Protein AF-A0A2E8KD13-F1 (afdb_monomer_lite)

Sequence (105 aa):
MGVNQWIFQRISNLIIVIFGIWLLVFLASPGVINFEVLQDLKADTASVIFFSVTLTLAGLNSILAGWQIAGDYAEKFSLNQKFLVSITAIISLSYIAFGSYLLFF

Foldseek 3Di:
DVVVLVVLLVVLVVLLVVVVVVVVCVVVPPDDPDPVVVVVLLVDPVSLVSQLVNLLSVLVNQLSVQLVCLVVPCVVPVHDSVVSSVVSNVVSVVSSVVSNVVSND

Secondary structure (DSSP, 8-state):
-HHHHHHHHHHHHHHHHHHHHHHHHHHHSSS---HHHHHHHHH-HHHHHHHHHHHHHHHHHHHHHHHHHHHHHTTTTT--HHHHHHHHHHHHHHHHHHHHHHHH-

Structure (mmCIF, N/CA/C/O backbone):
data_AF-A0A2E8KD13-F1
#
_entry.id   AF-A0A2E8KD13-F1
#
loop_
_atom_site.group_PDB
_atom_site.id
_atom_site.type_symbol
_atom_site.label_atom_id
_atom_site.label_alt_id
_atom_site.label_comp_id
_atom_site.label_asym_id
_atom_site.label_entity_id
_atom_site.label_seq_id
_atom_site.pdbx_PDB_ins_code
_atom_site.Cartn_x
_atom_site.Cartn_y
_atom_site.Cartn_z
_atom_site.occupancy
_atom_site.B_iso_or_equiv
_atom_site.auth_seq_id
_atom_site.auth_comp_id
_atom_site.auth_asym_id
_atom_site.auth_atom_id
_atom_site.pdbx_PDB_model_num
ATOM 1 N N . MET A 1 1 ? -21.187 8.219 6.334 1.00 67.00 1 MET A N 1
ATOM 2 C CA . MET A 1 1 ? -19.746 8.049 6.643 1.00 67.00 1 MET A CA 1
ATOM 3 C C . MET A 1 1 ? -19.227 6.646 6.320 1.00 67.00 1 MET A C 1
ATOM 5 O O . MET A 1 1 ? -18.254 6.569 5.584 1.00 67.00 1 MET A O 1
ATOM 9 N N . GLY A 1 2 ? -19.879 5.554 6.750 1.00 85.81 2 GLY A N 1
ATOM 10 C CA . GLY A 1 2 ? -19.409 4.184 6.452 1.00 85.81 2 GLY A CA 1
ATOM 11 C C . GLY A 1 2 ? -19.399 3.781 4.966 1.00 85.81 2 GLY A C 1
ATOM 12 O O . GLY A 1 2 ? -18.501 3.066 4.539 1.00 85.81 2 GLY A O 1
ATOM 13 N N . VAL A 1 3 ? -20.329 4.289 4.146 1.00 93.44 3 VAL A N 1
ATOM 14 C CA . VAL A 1 3 ? -20.388 3.960 2.704 1.00 93.44 3 VAL A CA 1
ATOM 15 C C . VAL A 1 3 ? -19.126 4.407 1.957 1.00 93.44 3 VAL A C 1
ATOM 17 O O . VAL A 1 3 ? -18.573 3.633 1.186 1.00 93.44 3 VAL A O 1
ATOM 20 N N . ASN A 1 4 ? -18.611 5.611 2.225 1.00 94.75 4 ASN A N 1
ATOM 21 C CA . ASN A 1 4 ? -17.398 6.113 1.564 1.00 94.75 4 ASN A CA 1
ATOM 22 C C . ASN A 1 4 ? -16.162 5.288 1.943 1.00 94.75 4 ASN A C 1
ATOM 24 O O . ASN A 1 4 ? -15.339 4.979 1.086 1.00 94.75 4 ASN A O 1
ATOM 28 N N . GLN A 1 5 ? -16.058 4.899 3.217 1.00 95.69 5 GLN A N 1
ATOM 29 C CA . GLN A 1 5 ? -15.005 4.008 3.704 1.00 95.69 5 GLN A CA 1
ATOM 30 C C . GLN A 1 5 ? -15.093 2.642 3.018 1.00 95.69 5 GLN A C 1
ATOM 32 O O . GLN A 1 5 ? -14.094 2.133 2.522 1.00 95.69 5 GLN A O 1
ATOM 37 N N . TRP A 1 6 ? -16.299 2.085 2.910 1.00 95.69 6 TRP A N 1
ATOM 38 C CA . TRP A 1 6 ? -16.528 0.818 2.226 1.00 95.69 6 TRP A CA 1
ATOM 39 C C . TRP A 1 6 ? -16.146 0.879 0.739 1.00 95.69 6 TRP A C 1
ATOM 41 O O . TRP A 1 6 ? -15.421 0.003 0.267 1.00 95.69 6 TRP A O 1
ATOM 51 N N . ILE A 1 7 ? -16.561 1.929 0.014 1.00 97.69 7 ILE A N 1
ATOM 52 C CA . ILE A 1 7 ? -16.194 2.145 -1.398 1.00 97.69 7 ILE A CA 1
ATOM 53 C C . ILE A 1 7 ? -14.671 2.223 -1.540 1.00 97.69 7 ILE A C 1
ATOM 55 O O . ILE A 1 7 ? -14.095 1.524 -2.374 1.00 97.69 7 ILE A O 1
ATOM 59 N N . PHE A 1 8 ? -14.013 3.022 -0.696 1.00 97.62 8 PHE A N 1
ATOM 60 C CA . PHE A 1 8 ? -12.560 3.152 -0.696 1.00 97.62 8 PHE A CA 1
ATOM 61 C C . PHE A 1 8 ? -11.859 1.798 -0.506 1.00 97.62 8 PHE A C 1
ATOM 63 O O . PHE A 1 8 ? -10.930 1.485 -1.252 1.00 97.62 8 PHE A O 1
ATOM 70 N N . GLN A 1 9 ? -12.336 0.959 0.419 1.00 97.50 9 GLN A N 1
ATOM 71 C CA . GLN A 1 9 ? -11.786 -0.386 0.615 1.00 97.50 9 GLN A CA 1
ATOM 72 C C . GLN A 1 9 ? -11.998 -1.283 -0.605 1.00 97.50 9 GLN A C 1
ATOM 74 O O . GLN A 1 9 ? -11.095 -2.028 -0.969 1.00 97.50 9 GLN A O 1
ATOM 79 N N . ARG A 1 10 ? -13.168 -1.232 -1.261 1.00 98.06 10 ARG A N 1
ATOM 80 C CA . ARG A 1 10 ? -13.421 -2.045 -2.466 1.00 98.06 10 ARG A CA 1
ATOM 81 C C . ARG A 1 10 ? -12.460 -1.683 -3.598 1.00 98.06 10 ARG A C 1
ATOM 83 O O . ARG A 1 10 ? -11.880 -2.581 -4.201 1.00 98.06 10 ARG A O 1
ATOM 90 N N . ILE A 1 11 ? -12.261 -0.389 -3.839 1.00 97.94 11 ILE A N 1
ATOM 91 C CA . ILE A 1 11 ? -11.352 0.106 -4.882 1.00 97.94 11 ILE A CA 1
ATOM 92 C C . ILE A 1 11 ? -9.898 -0.231 -4.534 1.00 97.94 11 ILE A C 1
ATOM 94 O O . ILE A 1 11 ? -9.177 -0.775 -5.367 1.00 97.94 11 ILE A O 1
ATOM 98 N N . SER A 1 12 ? -9.482 0.027 -3.292 1.00 98.06 12 SER A N 1
ATOM 99 C CA . SER A 1 12 ? -8.119 -0.273 -2.838 1.00 98.06 12 SER A CA 1
ATOM 100 C C . SER A 1 12 ? -7.817 -1.766 -2.940 1.00 98.06 12 SER A C 1
ATOM 102 O O . SER A 1 12 ? -6.793 -2.149 -3.496 1.00 98.06 12 SER A O 1
ATOM 104 N N . ASN A 1 13 ? -8.736 -2.622 -2.486 1.00 98.00 13 ASN A N 1
ATOM 105 C CA . ASN A 1 13 ? -8.571 -4.072 -2.560 1.00 98.00 13 ASN A CA 1
ATOM 106 C C . ASN A 1 13 ? -8.494 -4.571 -4.005 1.00 98.00 13 ASN A C 1
ATOM 108 O O . ASN A 1 13 ? -7.693 -5.456 -4.283 1.00 98.00 13 ASN A O 1
ATOM 112 N N . LEU A 1 14 ? -9.281 -4.006 -4.927 1.00 98.31 14 LEU A N 1
ATOM 113 C CA . LEU A 1 14 ? -9.188 -4.351 -6.346 1.00 98.31 14 LEU A CA 1
ATOM 114 C C . LEU A 1 14 ? -7.780 -4.072 -6.889 1.00 98.31 14 LEU A C 1
ATOM 116 O O . LEU A 1 14 ? -7.187 -4.940 -7.523 1.00 98.31 14 LEU A O 1
ATOM 120 N N . ILE A 1 15 ? -7.224 -2.895 -6.596 1.00 98.12 15 ILE A N 1
ATOM 121 C CA . ILE A 1 15 ? -5.882 -2.508 -7.053 1.00 98.12 15 ILE A CA 1
ATOM 122 C C . ILE A 1 15 ? -4.801 -3.391 -6.412 1.00 98.12 15 ILE A C 1
ATOM 124 O O . ILE A 1 15 ? -3.904 -3.856 -7.110 1.00 98.12 15 ILE A O 1
ATOM 128 N N . ILE A 1 16 ? -4.922 -3.705 -5.118 1.00 98.06 16 ILE A N 1
ATOM 129 C CA . ILE A 1 16 ? -4.007 -4.620 -4.414 1.00 98.06 16 ILE A CA 1
ATOM 130 C C . ILE A 1 16 ? -4.049 -6.026 -5.029 1.00 98.06 16 ILE A C 1
ATOM 132 O O . ILE A 1 16 ? -3.004 -6.649 -5.203 1.00 98.06 16 ILE A O 1
ATOM 136 N N . VAL A 1 17 ? -5.234 -6.528 -5.391 1.00 98.38 17 VAL A N 1
ATOM 137 C CA . VAL A 1 17 ? -5.381 -7.831 -6.059 1.00 98.38 17 VAL A CA 1
ATOM 138 C C . VAL A 1 17 ? -4.748 -7.810 -7.448 1.00 98.38 17 VAL A C 1
ATOM 140 O O . VAL A 1 17 ? -4.023 -8.742 -7.787 1.00 98.38 17 VAL A O 1
ATOM 143 N N . ILE A 1 18 ? -4.964 -6.748 -8.231 1.00 98.25 18 ILE A N 1
ATOM 144 C CA . ILE A 1 18 ? -4.324 -6.582 -9.544 1.00 98.25 18 ILE A CA 1
ATOM 145 C C . ILE A 1 18 ? -2.799 -6.593 -9.396 1.00 98.25 18 ILE A C 1
ATOM 147 O O . ILE A 1 18 ? -2.127 -7.317 -10.126 1.00 98.25 18 ILE A O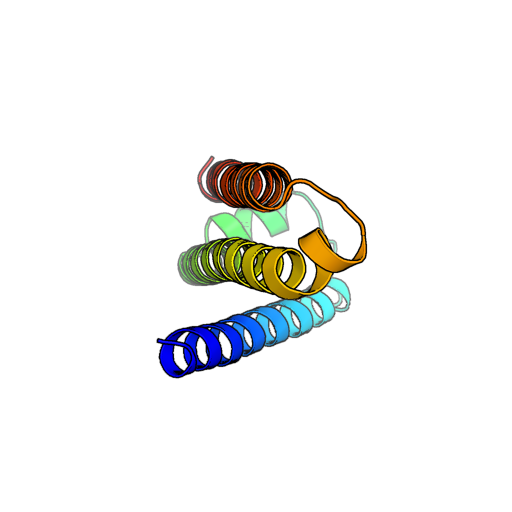 1
ATOM 151 N N . PHE A 1 19 ? -2.255 -5.859 -8.421 1.00 97.94 19 PHE A N 1
ATOM 152 C CA . PHE A 1 19 ? -0.825 -5.887 -8.118 1.00 97.94 19 PHE A CA 1
ATOM 153 C C . PHE A 1 19 ? -0.346 -7.282 -7.706 1.00 97.94 19 PHE A C 1
ATOM 155 O O . PHE A 1 19 ? 0.682 -7.735 -8.195 1.00 97.94 19 PHE A O 1
ATOM 162 N N . GLY A 1 20 ? -1.094 -7.989 -6.855 1.00 97.88 20 GLY A N 1
ATOM 163 C CA . GLY A 1 20 ? -0.761 -9.354 -6.448 1.00 97.88 20 GLY A CA 1
ATOM 164 C C . GLY A 1 20 ? -0.698 -10.320 -7.633 1.00 97.88 20 GLY A C 1
ATOM 165 O O . GLY A 1 20 ? 0.252 -11.088 -7.745 1.00 97.88 20 GLY A O 1
ATOM 166 N N . ILE A 1 21 ? -1.661 -10.244 -8.556 1.00 98.12 21 ILE A N 1
ATOM 167 C CA . ILE A 1 21 ? -1.658 -11.046 -9.788 1.00 98.12 21 ILE A CA 1
ATOM 168 C C . ILE A 1 21 ? -0.468 -10.667 -10.671 1.00 98.12 21 ILE A C 1
ATOM 170 O O . ILE A 1 21 ? 0.246 -11.555 -11.133 1.00 98.12 21 ILE A O 1
ATOM 174 N N . TRP A 1 22 ? -0.225 -9.370 -10.879 1.00 96.75 22 TRP A N 1
ATOM 175 C CA . TRP A 1 22 ? 0.926 -8.892 -11.645 1.00 96.75 22 TRP A CA 1
ATOM 176 C C . TRP A 1 22 ? 2.246 -9.396 -11.050 1.00 96.75 22 TRP A C 1
ATOM 178 O O . TRP A 1 22 ? 3.077 -9.920 -11.785 1.00 96.75 22 TRP A O 1
ATOM 188 N N . LEU A 1 23 ? 2.410 -9.324 -9.726 1.00 96.12 23 LEU A N 1
ATOM 189 C CA . LEU A 1 23 ? 3.608 -9.787 -9.030 1.00 96.12 23 LEU A CA 1
ATOM 190 C C . LEU A 1 23 ? 3.798 -11.297 -9.202 1.00 96.12 23 LEU A C 1
ATOM 192 O O . LEU A 1 23 ? 4.906 -11.743 -9.475 1.00 96.12 23 LEU A O 1
ATOM 196 N N . LEU A 1 24 ? 2.726 -12.086 -9.090 1.00 97.25 24 LEU A N 1
ATOM 197 C CA . LEU A 1 24 ? 2.786 -13.529 -9.332 1.00 97.25 24 LEU A CA 1
ATOM 198 C C . LEU A 1 24 ? 3.209 -13.846 -10.770 1.00 97.25 24 LEU A C 1
ATOM 200 O O . LEU A 1 24 ? 4.062 -14.705 -10.972 1.00 97.25 24 LEU A O 1
ATOM 204 N N . VAL A 1 25 ? 2.655 -13.140 -11.760 1.00 95.50 25 VAL A N 1
ATOM 205 C CA . VAL A 1 25 ? 3.044 -13.302 -13.168 1.00 95.50 25 VAL A CA 1
ATOM 206 C C . VAL A 1 25 ? 4.498 -12.888 -13.382 1.00 95.50 25 VAL A C 1
ATOM 208 O O . VAL A 1 25 ? 5.235 -13.616 -14.038 1.00 95.50 25 VAL A O 1
ATOM 211 N N . PHE A 1 26 ? 4.933 -11.766 -12.807 1.00 93.88 26 PHE A N 1
ATOM 212 C CA . PHE A 1 26 ? 6.313 -11.288 -12.888 1.00 93.88 26 PHE A CA 1
ATOM 213 C C . PHE A 1 26 ? 7.299 -12.312 -12.309 1.00 93.88 26 PHE A C 1
ATOM 215 O O . PHE A 1 26 ? 8.280 -12.653 -12.962 1.00 93.88 26 PHE A O 1
ATOM 222 N N . LEU A 1 27 ? 6.995 -12.873 -11.134 1.00 94.12 27 LEU A N 1
ATOM 223 C CA . LEU A 1 27 ? 7.815 -13.899 -10.480 1.00 94.12 27 LEU A CA 1
ATOM 224 C C . LEU A 1 27 ? 7.809 -15.247 -11.217 1.00 94.12 27 LEU A C 1
ATOM 226 O O . LEU A 1 27 ? 8.792 -15.980 -11.153 1.00 94.12 27 LEU A O 1
ATOM 230 N N . ALA A 1 28 ? 6.707 -15.592 -11.888 1.00 94.50 28 ALA A N 1
ATOM 231 C CA . ALA A 1 28 ? 6.573 -16.834 -12.648 1.00 94.50 28 ALA A CA 1
ATOM 232 C C . ALA A 1 28 ? 7.085 -16.727 -14.095 1.00 94.50 28 ALA A C 1
ATOM 234 O O . ALA A 1 28 ? 7.198 -17.746 -14.780 1.00 94.50 28 ALA A O 1
ATOM 235 N N . SER A 1 29 ? 7.354 -15.513 -14.582 1.00 91.69 29 SER A N 1
ATOM 236 C CA . SER A 1 29 ? 7.793 -15.289 -15.957 1.00 91.69 29 SER A CA 1
ATOM 237 C C . SER A 1 29 ? 9.210 -15.829 -16.169 1.00 91.69 29 SER A C 1
ATOM 239 O O . SER A 1 29 ? 10.072 -15.654 -15.307 1.00 91.69 29 SER A O 1
ATOM 241 N N . PRO A 1 30 ? 9.489 -16.475 -17.316 1.00 84.06 30 PRO A N 1
ATOM 242 C CA . PRO A 1 30 ? 10.830 -16.948 -17.625 1.00 84.06 30 PRO A CA 1
ATOM 243 C C . PRO A 1 30 ? 11.775 -15.749 -17.776 1.00 84.06 30 PRO A C 1
ATOM 245 O O . PRO A 1 30 ? 11.644 -14.951 -18.700 1.00 84.06 30 PRO A O 1
ATOM 248 N N . GLY A 1 31 ? 12.726 -15.620 -16.855 1.00 85.81 31 GLY A N 1
ATOM 249 C CA . GLY A 1 31 ? 13.689 -14.524 -16.823 1.00 85.81 31 GLY A CA 1
ATOM 250 C C . GLY A 1 31 ? 14.446 -14.496 -15.500 1.00 85.81 31 GLY A C 1
ATOM 251 O O . GLY A 1 31 ? 13.974 -15.011 -14.488 1.00 85.81 31 GLY A O 1
ATOM 252 N N . VAL A 1 32 ? 15.649 -13.922 -15.502 1.00 87.88 32 VAL A N 1
ATOM 253 C CA . VAL A 1 32 ? 16.412 -13.722 -14.265 1.00 87.88 32 VAL A CA 1
ATOM 254 C C . VAL A 1 32 ? 15.928 -12.434 -13.610 1.00 87.88 32 VAL A C 1
ATOM 256 O O . VAL A 1 32 ? 16.074 -11.361 -14.184 1.00 87.88 32 VAL A O 1
ATOM 259 N N . ILE A 1 33 ? 15.388 -12.528 -12.397 1.00 92.12 33 ILE A N 1
ATOM 260 C CA . ILE A 1 33 ? 15.053 -11.353 -11.587 1.00 92.12 33 ILE A CA 1
ATOM 261 C C . ILE A 1 33 ? 16.323 -10.921 -10.860 1.00 92.12 33 ILE A C 1
ATOM 263 O O . ILE A 1 33 ? 16.717 -11.509 -9.853 1.00 92.12 33 ILE A O 1
ATOM 267 N N . ASN A 1 34 ? 16.994 -9.917 -11.411 1.00 92.88 34 ASN A N 1
ATOM 268 C CA . ASN A 1 34 ? 18.199 -9.322 -10.849 1.00 92.88 34 ASN A CA 1
ATOM 269 C C . ASN A 1 34 ? 17.983 -7.821 -10.595 1.00 92.88 34 ASN A C 1
ATOM 271 O O . ASN A 1 34 ? 16.900 -7.277 -10.807 1.00 92.88 34 ASN A O 1
ATOM 275 N N . PHE A 1 35 ? 19.027 -7.148 -10.116 1.00 91.12 35 PHE A N 1
ATOM 276 C CA . PHE A 1 35 ? 18.967 -5.720 -9.820 1.00 91.12 35 PHE A CA 1
ATOM 277 C C . PHE A 1 35 ? 18.657 -4.861 -11.057 1.00 91.12 35 PHE A C 1
ATOM 279 O O . PHE A 1 35 ? 17.953 -3.868 -10.929 1.00 91.12 35 PHE A O 1
ATOM 286 N N . GLU A 1 36 ? 19.134 -5.254 -12.239 1.00 94.19 36 GLU A N 1
ATOM 287 C CA . GLU A 1 36 ? 18.923 -4.521 -13.494 1.00 94.19 36 GLU A CA 1
ATOM 288 C C . GLU A 1 36 ? 17.442 -4.494 -13.888 1.00 94.19 36 GLU A C 1
ATOM 290 O O . GLU A 1 36 ? 16.890 -3.419 -14.093 1.00 94.19 36 GLU A O 1
ATOM 295 N N . VAL A 1 37 ? 16.751 -5.637 -13.823 1.00 93.38 37 VAL A N 1
ATOM 296 C CA . VAL A 1 37 ? 15.300 -5.707 -14.085 1.00 93.38 37 VAL A CA 1
ATOM 297 C C . VAL A 1 37 ? 14.504 -4.814 -13.123 1.00 93.38 37 VAL A C 1
ATOM 299 O O . VAL A 1 37 ? 13.510 -4.199 -13.508 1.00 93.38 37 VAL A O 1
ATOM 302 N N . LEU A 1 38 ? 14.932 -4.709 -11.861 1.00 91.50 38 LEU A N 1
ATOM 303 C CA . LEU A 1 38 ? 14.295 -3.805 -10.899 1.00 91.50 38 LEU A CA 1
ATOM 304 C C . LEU A 1 38 ? 14.564 -2.328 -11.225 1.00 91.50 38 LEU A C 1
ATOM 306 O O . LEU A 1 38 ? 13.687 -1.495 -11.002 1.00 91.50 38 LEU A O 1
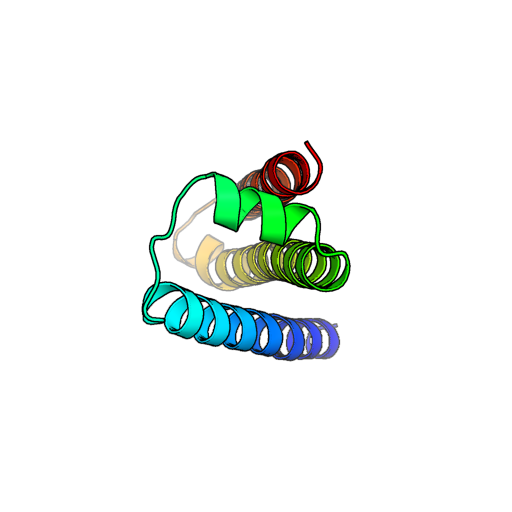ATOM 310 N N . GLN A 1 39 ? 15.747 -1.997 -11.751 1.00 92.94 39 GLN A N 1
ATOM 311 C CA . GLN A 1 39 ? 16.056 -0.644 -12.224 1.00 92.94 39 GLN A CA 1
ATOM 312 C C . GLN A 1 39 ? 15.235 -0.284 -13.465 1.00 92.94 39 GLN A C 1
ATOM 314 O O . GLN A 1 39 ? 14.706 0.823 -13.525 1.00 92.94 39 GLN A O 1
ATOM 319 N N . ASP A 1 40 ? 15.033 -1.221 -14.392 1.00 94.12 40 ASP A N 1
ATOM 320 C CA . ASP A 1 40 ? 14.189 -1.011 -15.573 1.00 94.12 40 ASP A CA 1
ATOM 321 C C . ASP A 1 40 ? 12.736 -0.708 -15.182 1.00 94.12 40 ASP A C 1
ATOM 323 O O . ASP A 1 40 ? 12.126 0.231 -15.695 1.00 94.12 40 ASP A O 1
ATOM 327 N N . LEU A 1 41 ? 12.196 -1.437 -14.198 1.00 93.44 41 LEU A N 1
ATOM 328 C CA . LEU A 1 41 ? 10.866 -1.168 -13.640 1.00 93.44 41 LEU A CA 1
ATOM 329 C C . LEU A 1 41 ? 10.773 0.200 -12.947 1.00 93.44 41 LEU A C 1
ATOM 331 O O . LEU A 1 41 ? 9.707 0.813 -12.951 1.00 93.44 41 LEU A O 1
ATOM 335 N N . LYS A 1 42 ? 11.865 0.686 -12.344 1.00 93.94 42 LYS A N 1
ATOM 336 C CA . LYS A 1 42 ? 11.932 2.037 -11.760 1.00 93.94 42 LYS A CA 1
ATOM 337 C C . LYS A 1 42 ? 12.104 3.128 -12.819 1.00 93.94 42 LYS A C 1
ATOM 339 O O . LYS A 1 42 ? 11.701 4.263 -12.583 1.00 93.94 42 LYS A O 1
ATOM 344 N N . ALA A 1 43 ? 12.700 2.809 -13.965 1.00 93.06 43 ALA A N 1
ATOM 345 C CA . ALA A 1 43 ? 12.847 3.737 -15.081 1.00 93.06 43 ALA A CA 1
ATOM 346 C C . ALA A 1 43 ? 11.544 3.884 -15.887 1.00 93.06 43 ALA A C 1
ATOM 348 O O . ALA A 1 43 ? 11.285 4.942 -16.466 1.00 93.06 43 ALA A O 1
ATOM 349 N N . ASP A 1 44 ? 10.702 2.848 -15.907 1.00 95.56 44 ASP A N 1
ATOM 350 C CA . ASP A 1 44 ? 9.403 2.894 -16.566 1.00 95.56 44 ASP A CA 1
ATOM 351 C C . ASP A 1 44 ? 8.382 3.744 -15.788 1.00 95.56 44 ASP A C 1
ATOM 353 O O . ASP A 1 44 ? 7.966 3.435 -14.668 1.00 95.56 44 ASP A O 1
ATOM 357 N N . THR A 1 45 ? 7.908 4.815 -16.429 1.00 95.81 45 THR A N 1
ATOM 358 C CA . THR A 1 45 ? 6.962 5.762 -15.821 1.00 95.81 45 THR A CA 1
ATOM 359 C C . THR A 1 45 ? 5.630 5.099 -15.464 1.00 95.81 45 THR A C 1
ATOM 361 O O . THR A 1 45 ? 5.041 5.424 -14.430 1.00 95.81 45 THR A O 1
ATOM 364 N N . ALA A 1 46 ? 5.145 4.162 -16.286 1.00 95.56 46 ALA A N 1
ATOM 365 C CA . ALA A 1 46 ? 3.875 3.487 -16.027 1.00 95.56 46 ALA A CA 1
ATOM 366 C C . ALA A 1 46 ? 3.958 2.598 -14.775 1.00 95.56 46 ALA A C 1
ATOM 368 O O . ALA A 1 46 ? 3.074 2.658 -13.915 1.00 95.56 46 ALA A O 1
ATOM 369 N N . SER A 1 47 ? 5.048 1.842 -14.640 1.00 95.50 47 SER A N 1
ATOM 370 C CA . SER A 1 47 ? 5.345 1.006 -13.474 1.00 95.50 47 SER A CA 1
ATOM 371 C C . SER A 1 47 ? 5.462 1.835 -12.195 1.00 95.50 47 SER A C 1
ATOM 373 O O . SER A 1 47 ? 4.797 1.526 -11.205 1.00 95.50 47 SER A O 1
ATOM 375 N N . VAL A 1 48 ? 6.205 2.947 -12.218 1.00 96.50 48 VAL A N 1
ATOM 376 C CA . VAL A 1 48 ? 6.339 3.841 -11.053 1.00 96.50 48 VAL A CA 1
ATOM 377 C C . VAL A 1 48 ? 4.991 4.414 -10.616 1.00 96.50 48 VAL A C 1
ATOM 379 O O . VAL A 1 48 ? 4.687 4.411 -9.419 1.00 96.50 48 VAL A O 1
ATOM 382 N N . ILE A 1 49 ? 4.153 4.868 -11.556 1.00 97.19 49 ILE A N 1
ATOM 383 C CA . ILE A 1 49 ? 2.803 5.361 -11.241 1.00 97.19 49 ILE A CA 1
ATOM 384 C C . ILE A 1 49 ? 1.966 4.243 -10.613 1.00 97.19 49 ILE A C 1
ATOM 386 O O . ILE A 1 49 ? 1.356 4.445 -9.560 1.00 97.19 49 ILE A O 1
ATOM 390 N N . PHE A 1 50 ? 1.957 3.059 -11.226 1.00 97.50 50 PHE A N 1
ATOM 391 C CA . PHE A 1 50 ? 1.178 1.923 -10.746 1.00 97.50 50 PHE A CA 1
ATOM 392 C C . PHE A 1 50 ? 1.601 1.481 -9.338 1.00 97.50 50 PHE A C 1
ATOM 394 O O . PHE A 1 50 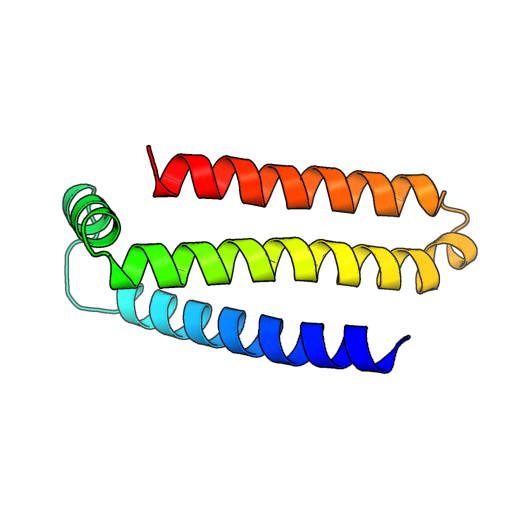? 0.745 1.313 -8.461 1.00 97.50 50 PHE A O 1
ATOM 401 N N . PHE A 1 51 ? 2.905 1.358 -9.078 1.00 97.56 51 PHE A N 1
ATOM 402 C CA . PHE A 1 51 ? 3.422 0.999 -7.757 1.00 97.56 51 PHE A CA 1
ATOM 403 C C . PHE A 1 51 ? 3.167 2.092 -6.721 1.00 97.56 51 PHE A C 1
ATOM 405 O O . PHE A 1 51 ? 2.772 1.770 -5.604 1.00 97.56 51 PHE A O 1
ATOM 412 N N . SER A 1 52 ? 3.298 3.371 -7.082 1.00 97.88 52 SER A N 1
ATOM 413 C CA . SER A 1 52 ? 3.032 4.492 -6.168 1.00 97.88 52 SER A CA 1
ATOM 414 C C . SER A 1 52 ? 1.565 4.546 -5.735 1.00 97.88 52 SER A C 1
ATOM 416 O O . SER A 1 52 ? 1.261 4.697 -4.547 1.00 97.88 52 SER A O 1
ATOM 418 N N . VAL A 1 53 ? 0.640 4.374 -6.687 1.00 98.00 53 VAL A N 1
ATOM 419 C CA . VAL A 1 53 ? -0.802 4.303 -6.405 1.00 98.00 53 VAL A CA 1
ATOM 420 C C . VAL A 1 53 ? -1.109 3.089 -5.534 1.00 98.00 53 VAL A C 1
ATOM 422 O O . VAL A 1 53 ? -1.779 3.226 -4.511 1.00 98.00 53 VAL A O 1
ATOM 425 N N . THR A 1 54 ? -0.581 1.917 -5.894 1.00 98.25 54 THR A N 1
ATOM 426 C CA . THR A 1 54 ? -0.798 0.678 -5.136 1.00 98.25 54 THR A CA 1
ATOM 427 C C . THR A 1 54 ? -0.278 0.800 -3.706 1.00 98.25 54 THR A C 1
ATOM 429 O O . THR A 1 54 ? -1.010 0.491 -2.769 1.00 98.25 54 THR A O 1
ATOM 432 N N . LEU A 1 55 ? 0.945 1.304 -3.523 1.00 98.31 55 LEU A N 1
ATOM 433 C CA . LEU A 1 55 ? 1.575 1.522 -2.221 1.00 98.31 55 LEU A CA 1
ATOM 434 C C . LEU A 1 55 ? 0.731 2.449 -1.340 1.00 98.31 55 LEU A C 1
ATOM 436 O O . LEU A 1 55 ? 0.447 2.134 -0.182 1.00 98.31 55 LEU A O 1
ATOM 440 N N . THR A 1 56 ? 0.303 3.578 -1.905 1.00 98.12 56 THR A N 1
ATOM 441 C CA . THR A 1 56 ? -0.495 4.579 -1.190 1.00 98.12 56 THR A CA 1
ATOM 442 C C . THR A 1 56 ? -1.839 3.999 -0.768 1.00 98.12 56 THR A C 1
ATOM 444 O O . THR A 1 56 ? -2.226 4.103 0.396 1.00 98.12 56 THR A O 1
ATOM 447 N N . LEU A 1 57 ? -2.544 3.341 -1.691 1.00 98.19 57 LEU A N 1
ATOM 448 C CA . LEU A 1 57 ? -3.839 2.735 -1.400 1.00 98.19 57 LEU A CA 1
ATOM 449 C C . LEU A 1 57 ? -3.717 1.584 -0.405 1.00 98.19 57 LEU A C 1
ATOM 451 O O . LEU A 1 57 ? -4.533 1.506 0.507 1.00 98.19 57 LEU A O 1
ATOM 455 N N . ALA A 1 58 ? -2.692 0.737 -0.512 1.00 98.00 58 ALA A N 1
ATOM 456 C CA . ALA A 1 58 ? -2.439 -0.334 0.446 1.00 98.00 58 ALA A CA 1
ATOM 457 C C . ALA A 1 58 ? -2.203 0.214 1.859 1.00 98.00 58 ALA A C 1
ATOM 459 O O . ALA A 1 58 ? -2.835 -0.251 2.811 1.00 98.00 58 ALA A O 1
ATOM 460 N N . GLY A 1 59 ? -1.363 1.243 1.998 1.00 98.06 59 GLY A N 1
ATOM 461 C CA . GLY A 1 59 ? -1.102 1.870 3.290 1.00 98.06 59 GLY A CA 1
ATOM 462 C C . GLY A 1 59 ? -2.342 2.551 3.875 1.00 98.06 59 GLY A C 1
ATOM 463 O O . GLY A 1 59 ? -2.694 2.299 5.023 1.00 98.06 59 GLY A O 1
ATOM 464 N N . LEU A 1 60 ? -3.075 3.347 3.093 1.00 97.88 60 LEU A N 1
ATOM 465 C CA . LEU A 1 60 ? -4.302 4.004 3.564 1.00 97.88 60 LEU A CA 1
ATOM 466 C C . LEU A 1 60 ? -5.421 2.998 3.897 1.00 97.88 60 LEU A C 1
ATOM 468 O O . LEU A 1 60 ? -6.137 3.166 4.886 1.00 97.88 60 LEU A O 1
ATOM 472 N N . ASN A 1 61 ? -5.550 1.925 3.113 1.00 97.88 61 ASN A N 1
ATOM 473 C CA . ASN A 1 61 ? -6.485 0.829 3.372 1.00 97.88 61 ASN A CA 1
ATOM 474 C C . ASN A 1 61 ? -6.138 0.079 4.665 1.00 97.88 61 ASN A C 1
ATOM 476 O O . ASN A 1 61 ? -7.040 -0.242 5.437 1.00 97.88 61 ASN A O 1
ATOM 480 N N . SER A 1 62 ? -4.846 -0.118 4.945 1.00 97.38 62 SER A N 1
ATOM 481 C CA . SER A 1 62 ? -4.353 -0.667 6.214 1.00 97.38 62 SER A CA 1
ATOM 482 C C . SER A 1 62 ? -4.747 0.208 7.413 1.00 97.38 62 SER A C 1
ATOM 484 O O . SER A 1 62 ? -5.252 -0.311 8.408 1.00 97.38 62 SER A O 1
ATOM 486 N N . ILE A 1 63 ? -4.624 1.540 7.310 1.00 97.69 63 ILE A N 1
ATOM 487 C CA . ILE A 1 63 ? -5.054 2.471 8.375 1.00 97.69 63 ILE A CA 1
ATOM 488 C C . ILE A 1 63 ? -6.550 2.329 8.654 1.00 97.69 63 ILE A C 1
ATOM 490 O O . ILE A 1 63 ? -6.961 2.205 9.809 1.00 97.69 63 ILE A O 1
ATOM 494 N N . LEU A 1 64 ? -7.367 2.339 7.599 1.00 96.81 64 LEU A N 1
ATOM 495 C CA . LEU A 1 64 ? -8.816 2.231 7.733 1.00 96.81 64 LEU A CA 1
ATOM 496 C C . LEU A 1 64 ? -9.232 0.881 8.335 1.00 96.81 64 LEU A C 1
ATOM 498 O O . LEU A 1 64 ? -10.080 0.853 9.226 1.00 96.81 64 LEU A O 1
ATOM 502 N N . ALA A 1 65 ? -8.612 -0.216 7.893 1.00 95.88 65 ALA A N 1
ATOM 503 C CA . ALA A 1 65 ? -8.842 -1.542 8.459 1.00 95.88 65 ALA A CA 1
ATOM 504 C C . ALA A 1 65 ? -8.439 -1.599 9.941 1.00 95.88 65 ALA A C 1
ATOM 506 O O . ALA A 1 65 ? -9.207 -2.085 10.768 1.00 95.88 65 ALA A O 1
ATOM 507 N N . GLY A 1 66 ? -7.283 -1.035 10.304 1.00 95.69 66 GLY A N 1
ATOM 508 C CA . GLY A 1 66 ? -6.841 -0.933 11.695 1.00 95.69 66 GLY A CA 1
ATOM 509 C C . GLY A 1 66 ? -7.803 -0.140 12.574 1.00 95.69 66 GLY A C 1
ATOM 510 O O . GLY A 1 66 ? -8.078 -0.537 13.704 1.00 95.69 66 GLY A O 1
ATOM 511 N N . TRP A 1 67 ? -8.366 0.951 12.048 1.00 95.94 67 TRP A N 1
ATOM 512 C CA . TRP A 1 67 ? -9.378 1.736 12.752 1.00 95.94 67 TRP A CA 1
ATOM 513 C C . TRP A 1 67 ? -10.674 0.954 12.991 1.00 95.94 67 TRP A C 1
ATOM 515 O O . TRP A 1 67 ? -11.198 0.990 14.104 1.00 95.94 67 TRP A O 1
ATOM 525 N N . GLN A 1 68 ? -11.151 0.210 11.989 1.00 95.44 68 GLN A N 1
ATOM 526 C CA . GLN A 1 68 ? -12.333 -0.651 12.113 1.00 95.44 68 GLN A CA 1
ATOM 527 C C . GLN A 1 68 ? -12.105 -1.773 13.137 1.00 95.44 68 GLN A C 1
ATOM 529 O O . GLN A 1 68 ? -12.881 -1.910 14.076 1.00 95.44 68 GLN A O 1
ATOM 534 N N . ILE A 1 69 ? -10.988 -2.502 13.029 1.00 94.12 69 ILE A N 1
ATOM 535 C CA . ILE A 1 69 ? -10.629 -3.591 13.954 1.00 94.12 69 ILE A CA 1
ATOM 536 C C . ILE A 1 69 ? -10.486 -3.060 15.385 1.00 94.12 69 ILE A C 1
ATOM 538 O O . ILE A 1 69 ? -11.002 -3.657 16.327 1.00 94.12 69 ILE A O 1
ATOM 542 N N . ALA A 1 70 ? -9.814 -1.923 15.577 1.00 95.00 70 ALA A N 1
ATOM 543 C CA . ALA A 1 70 ? -9.706 -1.321 16.900 1.00 95.00 70 ALA A CA 1
ATOM 544 C C . ALA A 1 70 ? -11.083 -0.907 17.448 1.00 95.00 70 ALA A C 1
ATOM 546 O O . ALA A 1 70 ? -11.328 -1.085 18.636 1.00 95.00 70 ALA A O 1
ATOM 547 N N . GLY A 1 71 ? -11.981 -0.389 16.605 1.00 93.19 71 GLY A N 1
ATOM 548 C CA . GLY A 1 71 ? -13.359 -0.077 16.992 1.00 93.19 71 GLY A CA 1
ATOM 549 C C . GLY A 1 71 ? -14.157 -1.305 17.438 1.00 93.19 71 GLY A C 1
ATOM 550 O O . GLY A 1 71 ? -14.840 -1.238 18.453 1.00 93.19 71 GLY A O 1
ATOM 551 N N . ASP A 1 72 ? -14.017 -2.429 16.734 1.00 93.19 72 ASP A N 1
ATOM 552 C CA . ASP A 1 72 ? -14.778 -3.655 17.011 1.00 93.19 72 ASP A CA 1
ATOM 553 C C . ASP A 1 72 ? -14.250 -4.435 18.229 1.00 93.19 72 ASP A C 1
ATOM 555 O O . ASP A 1 72 ? -15.010 -5.113 18.925 1.00 93.19 72 ASP A O 1
ATOM 559 N N . TYR A 1 73 ? -12.937 -4.374 18.484 1.00 93.12 73 TYR A N 1
ATOM 560 C CA . TYR A 1 73 ? -12.272 -5.284 19.421 1.00 93.12 73 TYR A CA 1
ATOM 561 C C . TYR A 1 73 ? -11.628 -4.616 20.639 1.00 93.12 73 TYR A C 1
ATOM 563 O O . TYR A 1 73 ? -11.397 -5.309 21.630 1.00 93.12 73 TYR A O 1
ATOM 571 N N . ALA A 1 74 ? -11.334 -3.311 20.625 1.00 93.00 74 ALA A N 1
ATOM 572 C CA . ALA A 1 74 ? -10.601 -2.690 21.732 1.00 93.00 74 ALA A CA 1
ATOM 573 C C . ALA A 1 74 ? -11.357 -2.790 23.064 1.00 93.00 74 ALA A C 1
ATOM 575 O O . ALA A 1 74 ? -10.779 -3.214 24.061 1.00 93.00 74 ALA A O 1
ATOM 576 N N . GLU A 1 75 ? -12.654 -2.480 23.071 1.00 88.00 75 GLU A N 1
ATOM 577 C CA . GLU A 1 75 ? -13.487 -2.591 24.273 1.00 88.00 75 GLU A CA 1
ATOM 578 C C . GLU A 1 75 ? -13.652 -4.052 24.714 1.00 88.00 75 GLU A C 1
ATOM 580 O O . GLU A 1 75 ? -13.492 -4.372 25.889 1.00 88.00 75 GLU A O 1
ATOM 585 N N . LYS A 1 76 ? -13.864 -4.961 23.754 1.00 92.12 76 LYS A N 1
ATOM 586 C CA . LYS A 1 76 ? -14.050 -6.397 24.011 1.00 92.12 76 LYS A CA 1
ATOM 587 C C . LYS A 1 76 ? -12.860 -7.046 24.726 1.00 92.12 76 LYS A C 1
ATOM 589 O O . LYS A 1 76 ? -13.049 -7.999 25.477 1.00 92.12 76 LYS A O 1
ATOM 594 N N . PHE A 1 77 ? -11.648 -6.554 24.480 1.00 92.44 77 PHE A N 1
ATOM 595 C CA . PHE A 1 77 ? -10.416 -7.085 25.065 1.00 92.44 77 PHE A CA 1
ATOM 596 C C . PHE A 1 77 ? -9.764 -6.140 26.085 1.00 92.44 77 PHE A C 1
ATOM 598 O O . PHE A 1 77 ? -8.619 -6.369 26.472 1.00 92.44 77 PHE A O 1
ATOM 605 N N . SER A 1 78 ? -10.460 -5.085 26.524 1.00 93.12 78 SER A N 1
ATOM 606 C CA . SER A 1 78 ? -9.926 -4.082 27.461 1.00 93.12 78 SER A CA 1
ATOM 607 C C . SER A 1 78 ? -8.609 -3.440 26.991 1.00 93.12 78 SER A C 1
ATOM 609 O O . SER A 1 78 ? -7.721 -3.138 27.790 1.00 93.12 78 SER A O 1
ATOM 611 N N . LEU A 1 79 ? -8.467 -3.237 25.679 1.00 91.94 79 LEU A N 1
ATOM 612 C CA . LEU A 1 79 ? -7.306 -2.612 25.048 1.00 91.94 79 LEU A CA 1
ATOM 613 C C . LEU A 1 79 ? -7.554 -1.121 24.795 1.00 91.94 79 LEU A C 1
ATOM 615 O O . LEU A 1 79 ? -8.673 -0.671 24.559 1.00 91.94 79 LEU A O 1
ATOM 619 N N . ASN A 1 80 ? -6.481 -0.327 24.779 1.00 94.12 80 ASN A N 1
AT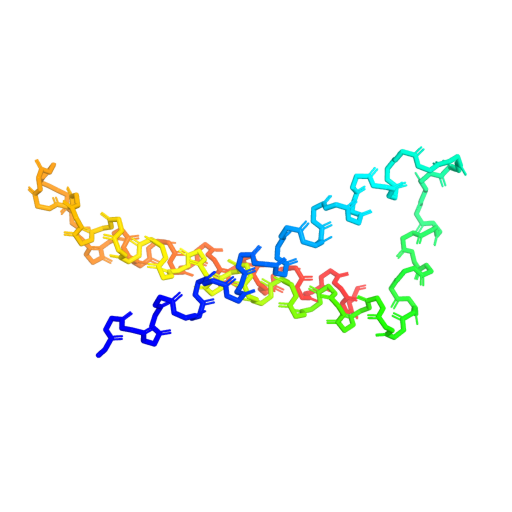OM 620 C CA . ASN A 1 80 ? -6.579 1.094 24.458 1.00 94.12 80 ASN A CA 1
ATOM 621 C C . ASN A 1 80 ? -6.766 1.298 22.942 1.00 94.12 80 ASN A C 1
ATOM 623 O O . ASN A 1 80 ? -5.812 1.210 22.167 1.00 94.12 80 ASN A O 1
ATOM 627 N N . GLN A 1 81 ? -7.988 1.634 22.523 1.00 94.25 81 GLN A N 1
ATOM 628 C CA . GLN A 1 81 ? -8.324 1.868 21.115 1.00 94.25 81 GLN A CA 1
ATOM 629 C C . GLN A 1 81 ? -7.440 2.938 20.462 1.00 94.25 81 GLN A C 1
ATOM 631 O O . GLN A 1 81 ? -6.932 2.734 19.361 1.00 94.25 81 GLN A O 1
ATOM 636 N N . LYS A 1 82 ? -7.220 4.076 21.136 1.00 94.00 82 LYS A N 1
ATOM 637 C CA . LYS A 1 82 ? -6.411 5.178 20.587 1.00 94.00 82 LYS A CA 1
ATOM 638 C C . LYS A 1 82 ? -4.978 4.736 20.326 1.00 94.00 82 LYS A C 1
ATOM 640 O O . LYS A 1 82 ? -4.393 5.138 19.324 1.00 94.00 82 LYS A O 1
ATOM 645 N N . PHE A 1 83 ? -4.436 3.893 21.199 1.00 93.75 83 PHE A N 1
ATOM 646 C CA . PHE A 1 83 ? -3.109 3.318 21.032 1.00 93.75 83 PHE A CA 1
ATOM 647 C C . PHE A 1 83 ? -3.046 2.388 19.811 1.00 93.75 83 PHE A C 1
ATOM 649 O O . PHE A 1 83 ? -2.174 2.570 18.965 1.00 93.75 83 PHE A O 1
ATOM 656 N N . LEU A 1 84 ? -4.007 1.468 19.660 1.00 93.69 84 LEU A N 1
ATOM 657 C CA . LEU A 1 84 ? -4.068 0.543 18.516 1.00 93.69 84 LEU A CA 1
ATOM 658 C C . LEU A 1 84 ? -4.196 1.276 17.173 1.00 93.69 84 LEU A C 1
ATOM 660 O O . LEU A 1 84 ? -3.482 0.966 16.215 1.00 93.69 84 LEU A O 1
ATOM 664 N N . VAL A 1 85 ? -5.068 2.287 17.116 1.00 95.12 85 VAL A N 1
ATOM 665 C CA . VAL A 1 85 ? -5.246 3.130 15.926 1.00 95.12 85 VAL A CA 1
ATOM 666 C C . VAL A 1 85 ? -3.960 3.895 15.614 1.00 95.12 85 VAL A C 1
ATOM 668 O O . VAL A 1 85 ? -3.519 3.898 14.467 1.00 95.12 85 VAL A O 1
ATOM 671 N N . SER A 1 86 ? -3.328 4.497 16.627 1.00 95.12 86 SER A N 1
ATOM 672 C CA . SER A 1 86 ? -2.091 5.270 16.453 1.00 95.12 86 SER A CA 1
ATOM 673 C C . SER A 1 86 ? -0.942 4.410 15.933 1.00 95.12 86 SER A C 1
ATOM 675 O O . SER A 1 86 ? -0.269 4.807 14.987 1.00 95.12 86 SER A O 1
ATOM 677 N N . ILE A 1 87 ? -0.739 3.214 16.495 1.00 95.62 87 ILE A N 1
ATOM 678 C CA . ILE A 1 87 ? 0.308 2.297 16.026 1.00 95.62 87 ILE A CA 1
ATOM 679 C C . ILE A 1 87 ? 0.055 1.877 14.582 1.00 95.62 87 ILE A C 1
ATOM 681 O O . ILE A 1 87 ? 0.968 1.940 13.760 1.00 95.62 87 ILE A O 1
ATOM 685 N N . THR A 1 88 ? -1.182 1.496 14.255 1.00 95.50 88 THR A N 1
ATOM 686 C CA . THR A 1 88 ? -1.518 1.071 12.891 1.00 95.50 88 THR A CA 1
ATOM 687 C C . THR A 1 88 ? -1.308 2.207 11.889 1.00 95.50 88 THR A C 1
ATOM 689 O O . THR A 1 88 ? -0.777 1.981 10.800 1.00 95.50 88 THR A O 1
ATOM 692 N N . ALA A 1 89 ? -1.650 3.441 12.272 1.00 97.00 89 ALA A N 1
ATOM 693 C CA . ALA A 1 89 ? -1.392 4.62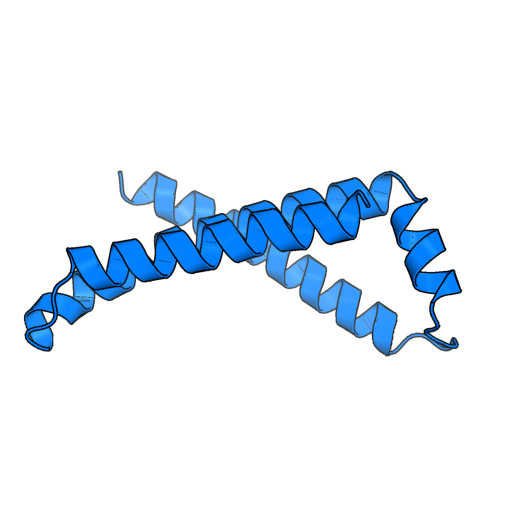9 11.468 1.00 97.00 89 ALA A CA 1
ATOM 694 C C . ALA A 1 89 ? 0.109 4.873 11.261 1.00 97.00 89 ALA A C 1
ATOM 696 O O . ALA A 1 89 ? 0.542 5.024 10.121 1.00 97.00 89 ALA A O 1
ATOM 697 N N . ILE A 1 90 ? 0.912 4.852 12.329 1.00 98.12 90 ILE A N 1
ATOM 698 C CA . ILE A 1 90 ? 2.362 5.090 12.262 1.00 98.12 90 ILE A CA 1
ATOM 699 C C . ILE A 1 90 ? 3.048 4.051 11.374 1.00 98.12 90 ILE A C 1
ATOM 701 O O . ILE A 1 90 ? 3.817 4.421 10.487 1.00 98.12 90 ILE A O 1
ATOM 705 N N . ILE A 1 91 ? 2.753 2.763 11.568 1.00 97.88 91 ILE A N 1
ATOM 706 C CA . ILE A 1 91 ? 3.343 1.685 10.763 1.00 97.88 91 ILE A CA 1
ATOM 707 C C . ILE A 1 91 ? 2.949 1.840 9.291 1.00 97.88 91 ILE A C 1
ATOM 709 O O . ILE A 1 91 ? 3.813 1.782 8.419 1.00 97.88 91 ILE A O 1
ATOM 713 N N . SER A 1 92 ? 1.671 2.100 9.004 1.00 98.06 92 SER A N 1
ATOM 714 C CA . SER A 1 92 ? 1.191 2.236 7.623 1.00 98.06 92 SER A CA 1
ATOM 715 C C . SER A 1 92 ? 1.770 3.470 6.921 1.00 98.06 92 SER A C 1
ATOM 717 O O . SER A 1 92 ? 2.129 3.401 5.749 1.00 98.06 92 SER A O 1
ATOM 719 N N . LEU A 1 93 ? 1.919 4.591 7.633 1.00 98.12 93 LEU A N 1
ATOM 720 C CA . LEU A 1 93 ? 2.578 5.790 7.106 1.00 98.12 93 LEU A CA 1
ATOM 721 C C . LEU A 1 93 ? 4.075 5.563 6.883 1.00 98.12 93 LEU A C 1
ATOM 723 O O . LEU A 1 93 ? 4.612 6.011 5.874 1.00 98.12 93 LEU A O 1
ATOM 727 N N . SER A 1 94 ? 4.735 4.831 7.782 1.00 98.06 94 SER A N 1
ATOM 728 C CA . SER A 1 94 ? 6.151 4.472 7.635 1.00 98.06 94 SER A CA 1
ATOM 729 C C . SER A 1 94 ? 6.362 3.562 6.426 1.00 98.06 94 SER A C 1
ATOM 731 O O . SER A 1 94 ? 7.311 3.754 5.673 1.00 98.06 94 SER A O 1
ATOM 733 N N . TYR A 1 95 ? 5.441 2.624 6.193 1.00 97.50 95 TYR A N 1
ATOM 734 C CA . TYR A 1 95 ? 5.411 1.778 5.003 1.00 97.50 95 TYR A CA 1
ATOM 735 C C . TYR A 1 95 ? 5.267 2.598 3.713 1.00 97.50 95 TYR A C 1
ATOM 737 O O . TYR A 1 95 ? 6.049 2.401 2.785 1.00 97.50 95 TYR A O 1
ATOM 745 N N . ILE A 1 96 ? 4.340 3.564 3.667 1.00 98.25 96 ILE A N 1
ATOM 746 C CA . ILE A 1 96 ? 4.194 4.463 2.510 1.00 98.25 96 ILE A CA 1
ATOM 747 C C . ILE A 1 96 ? 5.467 5.290 2.304 1.00 98.25 96 ILE A C 1
ATOM 749 O O . ILE A 1 96 ? 5.963 5.372 1.183 1.00 98.25 96 ILE A O 1
ATOM 753 N N . ALA A 1 97 ? 6.007 5.897 3.363 1.00 98.06 97 ALA A N 1
ATOM 754 C CA . ALA A 1 97 ? 7.182 6.759 3.270 1.00 98.06 97 ALA A CA 1
ATOM 755 C C . ALA A 1 97 ? 8.417 5.985 2.794 1.00 98.06 97 ALA A C 1
ATOM 757 O O . ALA A 1 97 ? 9.084 6.402 1.850 1.00 98.06 97 ALA A O 1
ATOM 758 N N . PHE A 1 98 ? 8.688 4.830 3.404 1.00 98.00 98 PHE A N 1
ATOM 759 C CA . PHE A 1 98 ? 9.821 3.988 3.036 1.00 98.00 98 PHE A CA 1
ATOM 760 C C . PHE A 1 98 ? 9.654 3.375 1.642 1.00 98.00 98 PHE A C 1
ATOM 762 O O . PHE A 1 98 ? 10.590 3.401 0.850 1.00 98.00 98 PHE A O 1
ATOM 769 N N . GLY A 1 99 ? 8.460 2.887 1.297 1.00 97.00 99 GLY A N 1
ATOM 770 C CA . GLY A 1 99 ? 8.184 2.382 -0.048 1.00 97.00 99 GLY A CA 1
ATOM 771 C C . GLY A 1 99 ? 8.332 3.468 -1.115 1.00 97.00 99 GLY A C 1
ATOM 772 O O . GLY A 1 99 ? 8.917 3.219 -2.163 1.00 97.00 99 GLY A O 1
ATOM 773 N N . SER A 1 100 ? 7.884 4.694 -0.828 1.00 97.19 100 SER A N 1
ATOM 774 C CA . SER A 1 100 ? 8.055 5.832 -1.737 1.00 97.19 100 SER A CA 1
ATOM 775 C C . SER A 1 100 ? 9.532 6.179 -1.889 1.00 97.19 100 SER A C 1
ATOM 777 O O . SER A 1 100 ? 9.992 6.399 -3.003 1.00 97.19 100 SER A O 1
ATOM 779 N N . TYR A 1 101 ? 10.296 6.161 -0.793 1.00 96.38 101 TYR A N 1
ATOM 780 C CA . TYR A 1 101 ? 11.744 6.338 -0.853 1.00 96.38 101 TYR A CA 1
ATOM 781 C C . TYR A 1 101 ? 12.395 5.312 -1.789 1.00 96.38 101 TYR A C 1
ATOM 783 O O . TYR A 1 101 ? 13.117 5.712 -2.689 1.00 96.38 101 TYR A O 1
ATOM 791 N N . LEU A 1 102 ? 12.067 4.023 -1.661 1.00 93.69 102 LEU A N 1
ATOM 792 C CA . LEU A 1 102 ? 12.612 2.975 -2.536 1.00 93.69 102 LEU A CA 1
ATOM 793 C C . LEU A 1 102 ? 12.183 3.096 -4.008 1.00 93.69 102 LEU A C 1
ATOM 795 O O . LEU A 1 102 ? 12.914 2.657 -4.899 1.00 93.69 102 LEU A O 1
ATOM 799 N N . LEU A 1 103 ? 10.991 3.638 -4.273 1.00 94.12 103 LEU A N 1
ATOM 800 C CA . LEU A 1 103 ? 10.490 3.834 -5.635 1.00 94.12 103 LEU A CA 1
ATOM 801 C C . LEU A 1 103 ? 11.185 5.002 -6.341 1.00 94.12 103 LEU A C 1
ATOM 803 O O . LEU A 1 103 ? 11.464 4.896 -7.532 1.00 94.12 103 LEU A O 1
ATOM 807 N N . PHE A 1 104 ? 11.484 6.088 -5.623 1.00 91.88 104 PHE A N 1
ATOM 808 C CA . PHE A 1 104 ? 12.006 7.325 -6.217 1.00 91.88 104 PHE A CA 1
ATOM 809 C C . PHE A 1 104 ? 13.514 7.550 -6.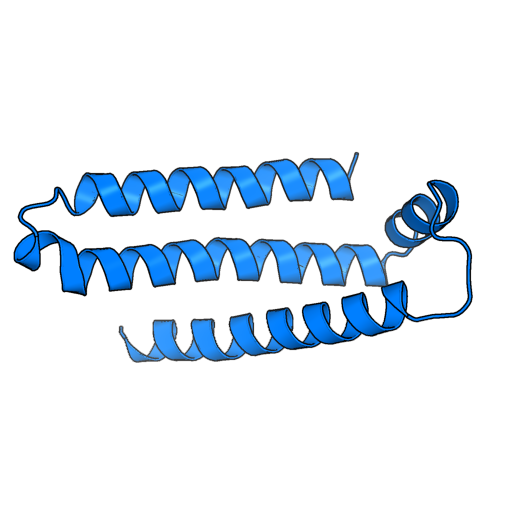027 1.00 91.88 104 PHE A C 1
ATOM 811 O O . PHE A 1 104 ? 14.076 8.390 -6.728 1.00 91.88 104 PHE A O 1
ATOM 818 N N . PHE A 1 105 ? 14.169 6.817 -5.123 1.00 84.38 105 PHE A N 1
ATOM 819 C CA . PHE A 1 105 ? 15.607 6.898 -4.831 1.00 84.38 105 PHE A CA 1
ATOM 820 C C . PHE A 1 105 ? 16.245 5.510 -4.890 1.00 84.38 105 PHE A C 1
ATOM 822 O O . PHE A 1 105 ? 17.407 5.409 -5.330 1.00 84.38 105 PHE A O 1
#

pLDDT: mean 94.98, std 4.13, range [67.0, 98.38]

Radius of gyration: 16.79 Å; chains: 1; bounding box: 39×25×45 Å